Protein AF-A0A535JUW4-F1 (afdb_monomer_lite)

Foldseek 3Di:
DDPLCVDPDPNNPHDPVVVVVCCCVVCVVVVVVCVVVVCPDVPHPVPPPPPPPPPPDPPDPPDDDDDD

Structure (mmCIF, N/CA/C/O backbone):
data_AF-A0A535JUW4-F1
#
_entry.id   AF-A0A535JUW4-F1
#
loop_
_atom_site.group_PDB
_atom_site.id
_atom_site.type_symbol
_atom_site.label_atom_id
_atom_site.label_alt_id
_atom_site.label_comp_id
_atom_site.label_asym_id
_atom_site.label_entity_id
_atom_site.label_seq_id
_atom_site.pdbx_PDB_ins_code
_atom_site.Cartn_x
_atom_site.Cartn_y
_atom_site.Cartn_z
_atom_site.occupancy
_atom_site.B_iso_or_equiv
_atom_site.auth_seq_id
_atom_site.auth_comp_id
_atom_site.auth_asym_id
_atom_site.auth_atom_id
_atom_site.pdbx_PDB_model_num
ATOM 1 N N . TYR A 1 1 ? -12.590 8.427 13.627 1.00 83.94 1 TYR A N 1
ATOM 2 C CA . TYR A 1 1 ? -11.326 7.743 13.970 1.00 83.94 1 TYR A CA 1
ATOM 3 C C . TYR A 1 1 ? -11.670 6.447 14.682 1.00 83.94 1 TYR A C 1
ATOM 5 O O . TYR A 1 1 ? -12.563 6.479 15.519 1.00 83.94 1 TYR A O 1
ATOM 13 N N . SER A 1 2 ? -11.029 5.331 14.321 1.00 94.25 2 SER A N 1
ATOM 14 C CA . SER A 1 2 ? -11.255 4.030 14.962 1.00 94.25 2 SER A CA 1
ATOM 15 C C . SER A 1 2 ? -9.947 3.510 15.551 1.00 94.25 2 SER A C 1
ATOM 17 O O . SER A 1 2 ? -9.031 3.164 14.808 1.00 94.25 2 SER A O 1
ATOM 19 N N . THR A 1 3 ? -9.860 3.467 16.882 1.00 94.69 3 THR A N 1
ATOM 20 C CA . THR A 1 3 ? -8.651 3.031 17.598 1.00 94.69 3 THR A CA 1
ATOM 21 C C . THR A 1 3 ? -8.339 1.555 17.353 1.00 94.69 3 THR A C 1
ATOM 23 O O . THR A 1 3 ? -7.171 1.194 17.243 1.00 94.69 3 THR A O 1
ATOM 26 N N . SER A 1 4 ? -9.360 0.702 17.221 1.00 96.19 4 SER A N 1
ATOM 27 C CA . SER A 1 4 ? -9.175 -0.745 17.033 1.00 96.19 4 SER A CA 1
ATOM 28 C C . SER A 1 4 ? -8.521 -1.106 15.700 1.00 96.19 4 SER A C 1
ATOM 30 O O . SER A 1 4 ? -7.885 -2.143 15.606 1.00 96.19 4 SER A O 1
ATOM 32 N N . LEU A 1 5 ? -8.647 -0.256 14.678 1.00 96.56 5 LEU A N 1
ATOM 33 C CA . LEU A 1 5 ? -8.008 -0.454 13.370 1.00 96.56 5 LEU A CA 1
ATOM 34 C C . LEU A 1 5 ? -6.612 0.180 13.276 1.00 96.56 5 LEU A C 1
ATOM 36 O O . LEU A 1 5 ? -5.926 -0.007 12.279 1.00 96.56 5 LEU A O 1
ATOM 40 N N . ALA A 1 6 ? -6.223 0.988 14.264 1.00 96.81 6 ALA A N 1
ATOM 41 C CA . ALA A 1 6 ? -4.997 1.785 14.229 1.00 96.81 6 ALA A CA 1
ATOM 42 C C . ALA A 1 6 ? -3.957 1.354 15.276 1.00 96.81 6 ALA A C 1
ATOM 44 O O . ALA A 1 6 ? -2.831 1.850 15.264 1.00 96.81 6 ALA A O 1
ATOM 45 N N . THR A 1 7 ? -4.335 0.484 16.214 1.00 96.12 7 THR A N 1
ATOM 46 C CA . THR A 1 7 ? -3.449 -0.009 17.271 1.00 96.12 7 THR A CA 1
ATOM 47 C C . THR A 1 7 ? -2.681 -1.246 16.818 1.00 96.12 7 THR A C 1
ATOM 49 O O . THR A 1 7 ? -3.216 -2.075 16.098 1.00 96.12 7 THR A O 1
ATOM 52 N N . TYR A 1 8 ? -1.454 -1.407 17.311 1.00 93.25 8 TYR A N 1
ATOM 53 C CA . TYR A 1 8 ? -0.689 -2.661 17.217 1.00 93.25 8 TYR A CA 1
ATOM 54 C C . TYR A 1 8 ? -0.811 -3.519 18.487 1.00 93.25 8 TYR A C 1
ATOM 56 O O . TYR A 1 8 ? -0.160 -4.553 18.626 1.00 93.25 8 TYR A O 1
ATOM 64 N N . GLY A 1 9 ? -1.574 -3.035 19.469 1.00 92.31 9 GLY A N 1
ATOM 65 C CA . GLY A 1 9 ? -1.747 -3.678 20.762 1.00 92.31 9 GLY A CA 1
ATOM 66 C C . GLY A 1 9 ? -2.894 -4.684 20.788 1.00 92.31 9 GLY A C 1
ATOM 67 O O . GLY A 1 9 ? -3.461 -5.087 19.775 1.00 92.31 9 GLY A O 1
ATOM 68 N N . LYS A 1 10 ? -3.277 -5.077 22.004 1.00 92.62 10 LYS A N 1
ATOM 69 C CA . LYS A 1 10 ? -4.420 -5.966 22.222 1.00 92.62 10 LYS A CA 1
ATOM 70 C C . LYS A 1 10 ? -5.702 -5.327 21.672 1.00 92.62 10 LYS A C 1
ATOM 72 O O . LYS A 1 10 ? -6.016 -4.191 22.017 1.00 92.62 10 LYS A O 1
ATOM 77 N N . GLY A 1 11 ? -6.452 -6.089 20.876 1.00 92.38 11 GLY A N 1
ATOM 78 C CA . GLY A 1 11 ? -7.677 -5.611 20.229 1.00 92.38 11 GLY A CA 1
ATOM 79 C C . GLY A 1 11 ? -7.467 -4.984 18.848 1.00 92.38 11 GLY A C 1
ATOM 80 O O . GLY A 1 11 ? -8.372 -4.293 18.384 1.00 92.38 11 GLY A O 1
ATOM 81 N N . ASP A 1 12 ? -6.311 -5.213 18.209 1.00 96.69 12 ASP A N 1
ATOM 82 C CA . ASP A 1 12 ? -6.123 -4.934 16.782 1.00 96.69 12 ASP A CA 1
ATOM 83 C C . ASP A 1 12 ? -7.144 -5.727 15.951 1.00 96.69 12 ASP A C 1
ATOM 85 O O . ASP A 1 12 ? -7.253 -6.952 16.057 1.00 96.69 12 ASP A O 1
ATOM 89 N N . ALA A 1 13 ? -7.928 -4.991 15.171 1.00 97.50 13 ALA A N 1
ATOM 90 C CA . ALA A 1 13 ? -8.984 -5.503 14.311 1.00 97.50 13 ALA A CA 1
ATOM 91 C C . ALA A 1 13 ? -8.639 -5.385 12.818 1.00 97.50 13 ALA A C 1
ATOM 93 O O . ALA A 1 13 ? -9.475 -5.716 11.975 1.00 97.50 13 ALA A O 1
ATOM 94 N N . PHE A 1 14 ? -7.455 -4.878 12.470 1.00 96.94 14 PHE A N 1
ATOM 95 C CA . PHE A 1 14 ? -7.043 -4.725 11.083 1.00 96.94 14 PHE A CA 1
ATOM 96 C C . PHE A 1 14 ? -6.612 -6.074 10.486 1.00 96.94 14 PHE A C 1
ATOM 98 O O . PHE A 1 14 ? -5.738 -6.763 11.013 1.00 96.94 14 PHE A O 1
ATOM 105 N N . ASP A 1 15 ? -7.205 -6.457 9.352 1.00 96.75 15 ASP A N 1
ATOM 106 C CA . ASP A 1 15 ? -6.767 -7.645 8.615 1.00 96.75 15 ASP A CA 1
ATOM 107 C C . ASP A 1 15 ? -5.516 -7.333 7.785 1.00 96.75 15 ASP A C 1
ATOM 109 O O . ASP A 1 15 ? -5.581 -6.882 6.638 1.00 96.75 15 ASP A O 1
ATOM 113 N N . HIS A 1 16 ? -4.354 -7.626 8.364 1.00 95.56 16 HIS A N 1
ATOM 114 C CA . HIS A 1 16 ? -3.051 -7.419 7.728 1.00 95.56 16 HIS A CA 1
ATOM 115 C C . HIS A 1 16 ? -2.875 -8.183 6.410 1.00 95.56 16 HIS A C 1
ATOM 117 O O . HIS A 1 16 ? -2.083 -7.758 5.567 1.00 95.56 16 HIS A O 1
ATOM 123 N N . ARG A 1 17 ? -3.619 -9.275 6.179 1.00 96.81 17 ARG A N 1
ATOM 124 C CA . ARG A 1 17 ? -3.511 -10.053 4.932 1.00 96.81 17 ARG A CA 1
ATOM 125 C C . ARG A 1 17 ? -4.074 -9.289 3.737 1.00 96.81 17 ARG A C 1
ATOM 127 O O . ARG A 1 17 ? -3.578 -9.448 2.620 1.00 96.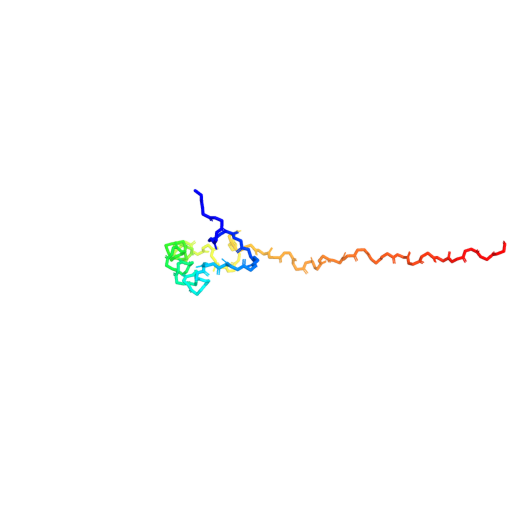81 17 ARG A O 1
ATOM 134 N N . ALA A 1 18 ? -5.063 -8.424 3.962 1.00 96.94 18 ALA A N 1
ATOM 135 C CA . ALA A 1 18 ? -5.633 -7.578 2.917 1.00 96.94 18 ALA A CA 1
ATOM 136 C C . ALA A 1 18 ? -4.601 -6.586 2.341 1.00 96.94 18 ALA A C 1
ATOM 138 O O . ALA A 1 18 ? -4.662 -6.243 1.155 1.00 96.94 18 ALA A O 1
ATOM 139 N N . SER A 1 19 ? -3.606 -6.185 3.141 1.00 97.44 19 SER A N 1
ATOM 140 C CA . SER A 1 19 ? -2.541 -5.262 2.729 1.00 97.44 19 SER A CA 1
ATOM 141 C C . SER A 1 19 ? -1.730 -5.778 1.547 1.00 97.44 19 SER A C 1
ATOM 143 O O . SER A 1 19 ? -1.379 -4.998 0.666 1.00 97.44 19 SER A O 1
ATOM 145 N N . GLU A 1 20 ? -1.450 -7.082 1.475 1.00 97.44 20 GLU A N 1
ATOM 146 C CA . GLU A 1 20 ? -0.672 -7.643 0.365 1.00 97.44 20 GLU A CA 1
ATOM 147 C C . GLU A 1 20 ? -1.365 -7.425 -0.982 1.00 97.44 20 GLU A C 1
ATOM 149 O O . GLU A 1 20 ? -0.741 -6.988 -1.952 1.00 97.44 20 GLU A O 1
ATOM 154 N N . GLY A 1 21 ? -2.665 -7.727 -1.039 1.00 97.50 21 GLY A N 1
ATOM 155 C CA . GLY A 1 21 ? -3.479 -7.538 -2.236 1.00 97.50 21 GLY A CA 1
ATOM 156 C C . GLY A 1 21 ? -3.570 -6.064 -2.609 1.00 97.50 21 GLY A C 1
ATOM 157 O O . GLY A 1 21 ? -3.335 -5.708 -3.765 1.00 97.50 21 GLY A O 1
ATOM 158 N N . PHE A 1 22 ? -3.819 -5.207 -1.617 1.00 97.69 22 PHE A N 1
ATOM 159 C CA . PHE A 1 22 ? -3.870 -3.764 -1.813 1.00 97.69 22 PHE A CA 1
ATOM 160 C C . PHE A 1 22 ? -2.555 -3.213 -2.381 1.00 97.69 22 PHE A C 1
ATOM 162 O O . PHE A 1 22 ? -2.569 -2.594 -3.441 1.00 97.69 22 PHE A O 1
ATOM 169 N N . ILE A 1 23 ? -1.409 -3.493 -1.751 1.00 96.94 23 ILE A N 1
ATOM 170 C CA . ILE A 1 23 ? -0.089 -3.010 -2.199 1.00 96.94 23 ILE A CA 1
ATOM 171 C C . ILE A 1 23 ? 0.223 -3.517 -3.614 1.00 96.94 23 ILE A C 1
ATOM 173 O O . ILE A 1 23 ? 0.748 -2.776 -4.455 1.00 96.94 23 ILE A O 1
ATOM 177 N N . ARG A 1 24 ? -0.124 -4.777 -3.915 1.00 96.38 24 ARG A N 1
ATOM 178 C CA . ARG A 1 24 ? 0.047 -5.343 -5.258 1.00 96.38 24 ARG A CA 1
ATOM 179 C C . ARG A 1 24 ? -0.794 -4.587 -6.283 1.00 96.38 24 ARG A C 1
ATOM 181 O O . ARG A 1 24 ? -0.225 -4.134 -7.272 1.00 96.38 24 ARG A O 1
ATOM 188 N N . VAL A 1 25 ? -2.098 -4.433 -6.077 1.00 97.25 25 VAL A N 1
ATOM 189 C CA . VAL A 1 25 ? -2.990 -3.807 -7.069 1.00 97.25 25 VAL A CA 1
ATOM 190 C C . VAL A 1 25 ? -2.722 -2.310 -7.187 1.00 97.25 25 VAL A C 1
ATOM 192 O O . VAL A 1 25 ? -2.506 -1.812 -8.289 1.00 97.25 25 VAL A O 1
ATOM 195 N N . PHE A 1 26 ? -2.652 -1.602 -6.062 1.00 97.25 26 PHE A N 1
ATOM 196 C CA . PHE A 1 26 ? -2.430 -0.159 -6.029 1.00 97.25 26 PHE A CA 1
ATOM 197 C C . PHE A 1 26 ? -1.082 0.233 -6.652 1.00 97.25 26 PHE A C 1
ATOM 199 O O . PHE A 1 26 ? -0.992 1.216 -7.380 1.00 97.25 26 PHE A O 1
ATOM 206 N N . GLY A 1 27 ? -0.034 -0.571 -6.440 1.00 95.56 27 GLY A N 1
ATOM 207 C CA . GLY A 1 27 ? 1.280 -0.348 -7.048 1.00 95.56 27 GLY A CA 1
ATOM 208 C C . GLY A 1 27 ? 1.423 -0.846 -8.491 1.00 95.56 27 GLY A C 1
ATOM 209 O O . GLY A 1 27 ? 2.490 -0.678 -9.082 1.00 95.56 27 GLY A O 1
ATOM 210 N N . LEU A 1 28 ? 0.407 -1.497 -9.068 1.00 95.81 28 LEU A N 1
ATOM 211 C CA . LEU A 1 28 ? 0.512 -2.098 -10.401 1.00 95.81 28 LEU A CA 1
ATOM 212 C C . LEU A 1 28 ? 0.779 -1.064 -11.512 1.00 95.81 28 LEU A C 1
ATOM 214 O O . LEU A 1 28 ? 1.711 -1.303 -12.282 1.00 95.81 28 LEU A O 1
ATOM 218 N N . PRO A 1 29 ? 0.072 0.085 -11.594 1.00 93.50 29 PRO A N 1
ATOM 219 C CA . PRO A 1 29 ? 0.333 1.081 -12.634 1.00 93.50 29 PRO A CA 1
ATOM 220 C C . PRO A 1 29 ? 1.761 1.632 -12.576 1.00 93.50 29 PRO A C 1
ATOM 222 O O . PRO A 1 29 ? 2.408 1.757 -13.612 1.00 93.50 29 PRO A O 1
ATOM 225 N N . LEU A 1 30 ? 2.283 1.873 -11.367 1.00 90.81 30 LEU A N 1
ATOM 226 C CA . LEU A 1 30 ? 3.653 2.349 -11.163 1.00 90.81 30 LEU A CA 1
ATOM 227 C C . LEU A 1 30 ? 4.685 1.336 -11.673 1.00 90.81 30 LEU A C 1
ATOM 229 O O . LEU A 1 30 ? 5.620 1.708 -12.378 1.00 90.81 30 LEU A O 1
ATOM 233 N N . ARG A 1 31 ? 4.502 0.043 -11.374 1.00 89.31 31 ARG A N 1
ATOM 234 C CA . ARG A 1 31 ? 5.388 -1.015 -11.893 1.00 89.31 31 ARG A CA 1
ATOM 235 C C . ARG A 1 31 ? 5.305 -1.141 -13.412 1.00 89.31 31 ARG A C 1
ATOM 237 O O . ARG A 1 31 ? 6.329 -1.352 -14.058 1.00 89.31 31 ARG A O 1
ATOM 244 N N . THR A 1 32 ? 4.107 -1.008 -13.981 1.00 91.06 32 THR A N 1
ATOM 245 C CA . THR A 1 32 ? 3.916 -1.002 -15.437 1.00 91.06 32 THR A CA 1
ATOM 246 C C . THR A 1 32 ? 4.649 0.172 -16.074 1.00 91.06 32 THR A C 1
ATOM 248 O O . THR A 1 32 ? 5.415 -0.038 -17.009 1.00 91.06 32 THR A O 1
ATOM 251 N N . GLN A 1 33 ? 4.488 1.383 -15.539 1.00 88.50 33 GLN A N 1
ATOM 252 C CA . GLN A 1 33 ? 5.207 2.562 -16.014 1.00 88.50 33 GLN A CA 1
ATOM 253 C C . GLN A 1 33 ? 6.723 2.365 -15.922 1.00 88.50 33 GLN A C 1
ATOM 255 O O . GLN A 1 33 ? 7.425 2.610 -16.901 1.00 88.50 33 GLN A O 1
ATOM 260 N N . ALA A 1 34 ? 7.221 1.875 -14.784 1.00 86.75 34 ALA A N 1
ATOM 261 C CA . ALA A 1 34 ? 8.646 1.649 -14.584 1.00 86.75 34 ALA A CA 1
ATOM 262 C C . ALA A 1 34 ? 9.229 0.648 -15.590 1.00 86.75 34 ALA A C 1
ATOM 264 O O . ALA A 1 34 ? 10.321 0.866 -16.113 1.00 86.75 34 ALA A O 1
ATOM 265 N N . ARG A 1 35 ? 8.477 -0.410 -15.921 1.00 83.44 35 ARG A N 1
ATOM 266 C CA . ARG A 1 35 ? 8.852 -1.368 -16.968 1.00 83.44 35 ARG A CA 1
ATOM 267 C C . ARG A 1 35 ? 8.862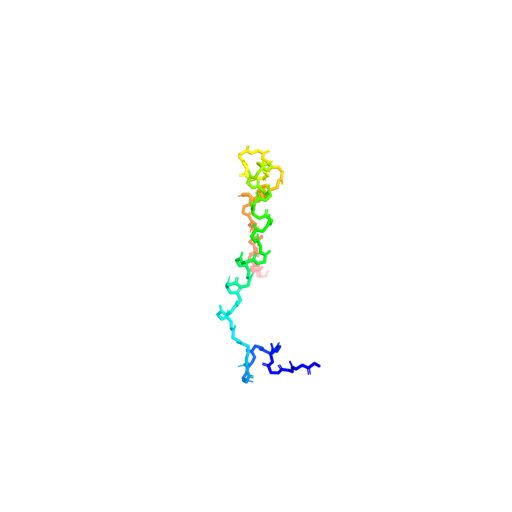 -0.723 -18.356 1.00 83.44 35 ARG A C 1
ATOM 269 O O . ARG A 1 35 ? 9.823 -0.914 -19.090 1.00 83.44 35 ARG A O 1
ATOM 276 N N . THR A 1 36 ? 7.819 0.027 -18.712 1.00 84.94 36 THR A N 1
ATOM 277 C CA . THR A 1 36 ? 7.697 0.668 -20.035 1.00 84.94 36 THR A CA 1
ATOM 278 C C . THR A 1 36 ? 8.772 1.726 -20.264 1.00 84.94 36 THR A C 1
ATOM 280 O O . THR A 1 36 ? 9.301 1.840 -21.363 1.00 84.94 36 THR A O 1
ATOM 283 N N . GLN A 1 37 ? 9.104 2.496 -19.230 1.00 86.19 37 GLN A N 1
ATOM 284 C CA . GLN A 1 37 ? 10.080 3.584 -19.303 1.00 86.19 37 GLN A CA 1
ATOM 285 C C . GLN A 1 37 ? 11.515 3.123 -19.000 1.00 86.19 37 GLN A C 1
ATOM 287 O O . GLN A 1 37 ? 12.401 3.964 -18.897 1.00 86.19 37 GLN A O 1
ATOM 292 N N . ALA A 1 38 ? 11.744 1.813 -18.823 1.00 69.12 38 ALA A N 1
ATOM 293 C CA . ALA A 1 38 ? 13.017 1.247 -18.367 1.00 69.12 38 ALA A CA 1
ATOM 294 C C . ALA A 1 38 ? 13.592 1.960 -17.123 1.00 69.12 38 ALA A C 1
ATOM 296 O O . ALA A 1 38 ? 14.802 2.000 -16.922 1.00 69.12 38 ALA A O 1
ATOM 297 N N . LEU A 1 39 ? 12.719 2.494 -16.257 1.00 64.19 39 LEU A N 1
ATOM 298 C CA . LEU A 1 39 ? 13.111 3.156 -15.009 1.00 64.19 39 LEU A CA 1
ATOM 299 C C . LEU A 1 39 ? 13.778 2.186 -14.025 1.00 64.19 39 LEU A C 1
ATOM 301 O O . LEU A 1 39 ? 14.384 2.644 -13.065 1.00 64.19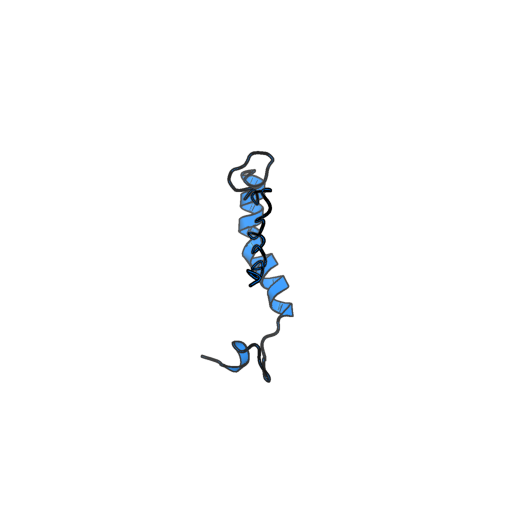 39 LEU A O 1
ATOM 305 N N . TRP A 1 40 ? 13.653 0.873 -14.254 1.00 61.06 40 TRP A N 1
ATOM 306 C CA . TRP A 1 40 ? 14.310 -0.197 -13.498 1.00 61.06 40 TRP A CA 1
ATOM 307 C C . TRP A 1 40 ? 15.158 -1.084 -14.423 1.00 61.06 40 TRP A C 1
ATOM 309 O O . TRP A 1 40 ? 14.868 -2.268 -14.610 1.00 61.06 40 TRP A O 1
ATOM 319 N N . GLY A 1 41 ? 16.179 -0.485 -15.033 1.00 62.81 41 GLY A N 1
ATOM 320 C CA . GLY A 1 41 ? 17.240 -1.150 -15.791 1.00 62.81 41 GLY A CA 1
ATOM 321 C C . GLY A 1 41 ? 18.617 -0.935 -15.151 1.00 62.81 41 GLY A C 1
ATOM 322 O O . GLY A 1 41 ? 18.773 -0.166 -14.200 1.00 62.81 41 GLY A O 1
ATOM 323 N N . GLU A 1 42 ? 19.641 -1.620 -15.664 1.00 60.88 42 GLU A N 1
ATOM 324 C CA . GLU A 1 42 ? 21.029 -1.309 -15.305 1.00 60.88 42 GLU A CA 1
ATOM 325 C C . GLU A 1 42 ? 21.338 0.136 -15.745 1.00 60.88 42 GLU A C 1
ATOM 327 O O . GLU A 1 42 ? 21.264 0.450 -16.931 1.00 60.88 42 GLU A O 1
ATOM 332 N N . GLY A 1 43 ? 21.619 1.027 -14.786 1.00 60.22 43 GLY A N 1
ATOM 333 C CA . GLY A 1 43 ? 21.936 2.438 -15.045 1.00 60.22 43 GLY A CA 1
ATOM 334 C C . GLY A 1 43 ? 20.760 3.427 -15.025 1.00 60.22 43 GLY A C 1
ATOM 335 O O . GLY A 1 43 ? 20.963 4.594 -15.349 1.00 60.22 43 GLY A O 1
ATOM 336 N N . SER A 1 44 ? 19.542 3.018 -14.650 1.00 61.75 44 SER A N 1
ATOM 337 C CA . SER A 1 44 ? 18.419 3.955 -14.475 1.00 61.75 44 SER A CA 1
ATOM 338 C C . SER A 1 44 ? 18.419 4.615 -13.089 1.00 61.75 44 SER A C 1
ATOM 340 O O . SER A 1 44 ? 18.434 3.915 -12.086 1.00 61.75 44 SER A O 1
ATOM 342 N N . GLU A 1 45 ? 18.287 5.944 -13.019 1.00 56.66 45 GLU A N 1
ATOM 343 C CA . GLU A 1 45 ? 18.234 6.752 -11.773 1.00 56.66 45 GLU A CA 1
ATOM 344 C C . GLU A 1 45 ? 17.146 6.319 -10.764 1.00 56.66 45 GLU A C 1
ATOM 346 O O . GLU A 1 45 ? 17.250 6.573 -9.567 1.00 56.66 45 GLU A O 1
ATOM 351 N N . ALA A 1 46 ? 16.081 5.657 -11.229 1.00 56.53 46 ALA A N 1
ATOM 352 C CA . ALA A 1 46 ? 15.015 5.122 -10.377 1.00 56.53 46 ALA A CA 1
ATOM 353 C C . ALA A 1 46 ? 15.324 3.724 -9.804 1.00 56.53 46 ALA A C 1
ATOM 355 O O . ALA A 1 46 ? 14.589 3.230 -8.940 1.00 56.53 46 ALA A O 1
ATOM 356 N N . SER A 1 47 ? 16.428 3.108 -10.228 1.00 58.50 47 SER A N 1
ATOM 357 C CA . SER A 1 47 ? 17.111 2.068 -9.468 1.00 58.50 47 SER A CA 1
ATOM 358 C C . SER A 1 47 ? 17.763 2.782 -8.295 1.00 58.50 47 SER A C 1
ATOM 360 O O . SER A 1 47 ? 18.876 3.280 -8.406 1.00 58.50 47 SER A O 1
ATOM 362 N N . LEU A 1 48 ? 17.032 2.910 -7.185 1.00 60.72 48 LEU A N 1
ATOM 363 C CA . LEU A 1 48 ? 17.585 3.368 -5.915 1.00 60.72 48 LEU A CA 1
ATOM 364 C C . LEU A 1 48 ? 18.693 2.389 -5.519 1.00 60.72 48 LEU A C 1
ATOM 366 O O . LEU A 1 48 ? 18.441 1.415 -4.805 1.00 60.72 48 LEU A O 1
ATOM 370 N N . ASP A 1 49 ? 19.900 2.613 -6.032 1.00 57.72 49 ASP A N 1
ATOM 371 C CA . ASP A 1 49 ? 21.101 1.923 -5.615 1.00 57.72 49 ASP A CA 1
ATOM 372 C C . ASP A 1 49 ? 21.196 2.137 -4.112 1.00 57.72 49 ASP A C 1
ATOM 374 O O . ASP A 1 49 ? 21.548 3.214 -3.628 1.00 57.72 49 ASP A O 1
ATOM 378 N N . ILE A 1 50 ? 20.826 1.104 -3.353 1.00 57.12 50 ILE A N 1
ATOM 379 C CA . ILE A 1 50 ? 21.133 1.042 -1.934 1.00 57.12 50 ILE A CA 1
ATOM 380 C C . ILE A 1 50 ? 22.647 1.223 -1.894 1.00 57.12 50 ILE A C 1
ATOM 382 O O . ILE A 1 50 ? 23.347 0.373 -2.461 1.00 57.12 50 ILE A O 1
ATOM 386 N N . PRO A 1 51 ? 23.181 2.307 -1.299 1.00 54.44 51 PRO A N 1
ATOM 387 C CA . PRO A 1 51 ? 24.614 2.498 -1.265 1.00 54.44 51 PRO A CA 1
ATOM 388 C C . PRO A 1 51 ? 25.212 1.245 -0.630 1.00 54.44 51 PRO A C 1
ATOM 390 O O . PRO A 1 51 ? 25.036 0.986 0.558 1.00 54.44 51 PRO A O 1
ATOM 393 N N . ARG A 1 52 ? 25.927 0.445 -1.436 1.00 60.19 52 ARG A N 1
ATOM 394 C CA . ARG A 1 52 ? 26.622 -0.782 -1.000 1.00 60.19 52 ARG A CA 1
ATOM 395 C C . ARG A 1 52 ? 27.678 -0.500 0.067 1.00 60.19 52 ARG A C 1
ATOM 397 O O . ARG A 1 52 ? 28.286 -1.420 0.609 1.00 60.19 52 ARG A O 1
ATOM 404 N N . LYS A 1 53 ? 27.904 0.775 0.388 1.00 59.28 53 LYS A N 1
ATOM 405 C CA . LYS A 1 53 ? 28.629 1.166 1.578 1.00 59.28 53 LYS A CA 1
ATOM 406 C C . LYS A 1 53 ? 27.779 0.799 2.788 1.00 59.28 53 LYS A C 1
ATOM 408 O O . LYS A 1 53 ? 26.914 1.562 3.209 1.00 59.28 53 LYS A O 1
ATOM 413 N N . ALA A 1 54 ? 28.061 -0.382 3.336 1.00 57.72 54 ALA A N 1
ATOM 414 C CA . ALA A 1 54 ? 27.578 -0.795 4.640 1.00 57.72 54 ALA A CA 1
ATOM 415 C C . ALA A 1 54 ? 27.690 0.398 5.595 1.00 57.72 54 ALA A C 1
ATOM 417 O O . ALA A 1 54 ? 28.779 0.959 5.767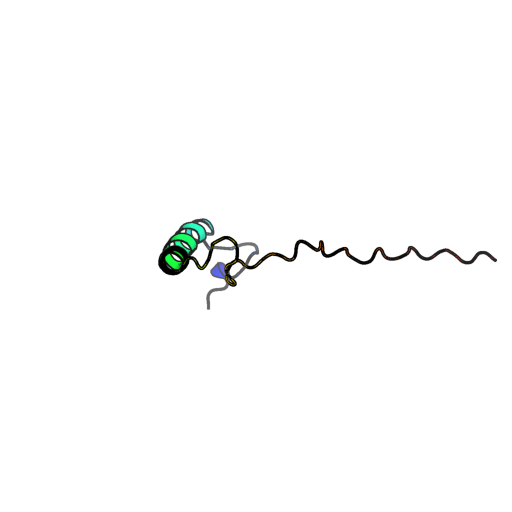 1.00 57.72 54 ALA A O 1
ATOM 418 N N . LEU A 1 55 ? 26.564 0.808 6.180 1.00 59.59 55 LEU A N 1
ATOM 419 C CA . LEU A 1 55 ? 26.540 1.740 7.297 1.00 59.59 55 LEU A CA 1
ATOM 420 C C . LEU A 1 55 ? 27.248 1.043 8.465 1.00 59.59 55 LEU A C 1
ATOM 422 O O . LEU A 1 55 ? 26.622 0.418 9.316 1.00 59.59 55 LEU A O 1
ATOM 426 N N . SER A 1 56 ? 28.581 1.067 8.461 1.00 61.56 56 SER A N 1
ATOM 427 C CA . SER A 1 56 ? 29.380 0.601 9.581 1.00 61.56 56 SER A CA 1
ATOM 428 C C . SER A 1 56 ? 29.109 1.563 10.721 1.00 61.56 56 SER A C 1
ATOM 430 O O . SER A 1 56 ? 29.602 2.692 10.714 1.00 61.56 56 SER A O 1
ATOM 432 N N . ALA A 1 57 ? 28.338 1.108 11.706 1.00 60.25 57 ALA A N 1
ATOM 433 C CA . ALA A 1 57 ? 28.255 1.785 12.986 1.00 60.25 57 ALA A CA 1
ATOM 434 C C . ALA A 1 57 ? 29.689 2.030 13.497 1.00 60.25 57 ALA A C 1
ATOM 436 O O . ALA A 1 57 ? 30.524 1.117 13.421 1.00 60.25 57 ALA A O 1
ATOM 437 N N . PRO A 1 58 ? 30.026 3.240 13.977 1.00 57.50 58 PRO A N 1
ATOM 438 C CA . PRO A 1 58 ? 31.314 3.457 14.610 1.00 57.50 58 PRO A CA 1
ATOM 439 C C . PRO A 1 58 ? 31.406 2.495 15.795 1.00 57.50 58 PRO A C 1
ATOM 441 O O . PRO A 1 58 ? 30.584 2.549 16.710 1.00 57.50 58 PRO A O 1
ATOM 444 N N . LYS A 1 59 ? 32.385 1.579 15.770 1.00 59.41 59 LYS A N 1
ATOM 445 C CA . LYS A 1 59 ? 32.713 0.769 16.945 1.00 59.41 59 LYS A CA 1
ATOM 446 C C . LYS A 1 59 ? 33.058 1.752 18.054 1.00 59.41 59 LYS A C 1
ATOM 448 O O . LYS A 1 59 ? 34.075 2.439 17.973 1.00 59.41 59 LYS A O 1
ATOM 453 N N . THR A 1 60 ? 32.202 1.846 19.063 1.00 58.44 60 THR A N 1
ATOM 454 C CA . THR A 1 60 ? 32.520 2.570 20.285 1.00 58.44 60 THR A CA 1
ATOM 455 C C . THR A 1 60 ? 33.778 1.924 20.854 1.00 58.44 60 THR A C 1
ATOM 457 O O . THR A 1 60 ? 33.802 0.742 21.199 1.00 58.44 60 THR A O 1
ATOM 460 N N . SER A 1 61 ? 34.881 2.670 20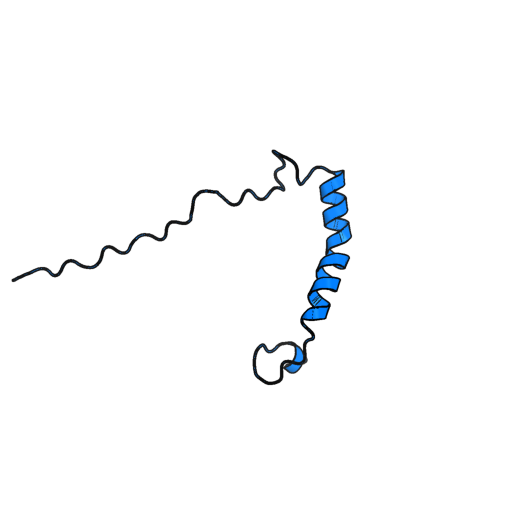.861 1.00 58.31 61 SER A N 1
ATOM 461 C CA . SER A 1 61 ? 36.095 2.239 21.533 1.00 58.31 61 SER A CA 1
ATOM 462 C C . SER A 1 61 ? 35.760 2.122 23.016 1.00 58.31 61 SER A C 1
ATOM 464 O O . SER A 1 61 ? 35.516 3.110 23.708 1.00 58.31 61 SER A O 1
ATOM 466 N N . ALA A 1 62 ? 35.668 0.881 23.493 1.00 58.19 62 ALA A N 1
ATOM 467 C CA . ALA A 1 62 ? 35.480 0.586 24.898 1.00 58.19 62 ALA A CA 1
ATOM 468 C C . ALA A 1 62 ? 36.558 1.328 25.703 1.00 58.19 62 ALA A C 1
ATOM 470 O O . ALA A 1 62 ? 37.760 1.191 25.465 1.00 58.19 62 ALA A O 1
ATOM 471 N N . LYS A 1 63 ? 36.083 2.166 26.625 1.00 60.41 63 LYS A N 1
ATOM 472 C CA . LYS A 1 63 ? 36.851 2.989 27.559 1.00 60.41 63 LYS A CA 1
ATOM 473 C C . LYS A 1 63 ? 37.951 2.137 28.209 1.00 60.41 63 LYS A C 1
ATOM 475 O O . LYS A 1 63 ? 37.662 1.240 28.995 1.00 60.41 63 LYS A O 1
ATOM 480 N N . LYS A 1 64 ? 39.219 2.418 27.896 1.00 55.88 64 LYS A N 1
AT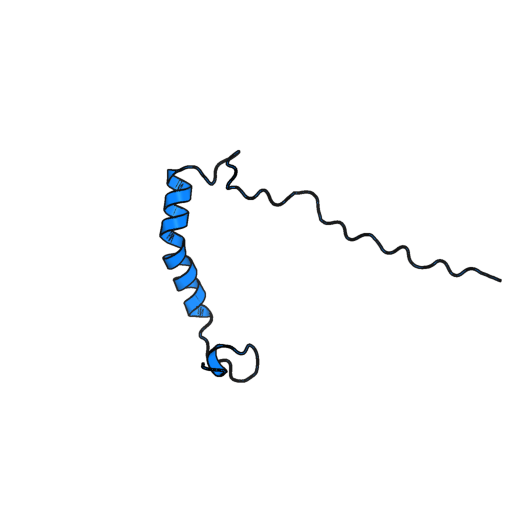OM 481 C CA . LYS A 1 64 ? 40.366 1.820 28.597 1.00 55.88 64 LYS A CA 1
ATOM 482 C C . LYS A 1 64 ? 40.370 2.380 30.030 1.00 55.88 64 LYS A C 1
ATOM 484 O O . LYS A 1 64 ? 40.412 3.606 30.169 1.00 55.88 64 LYS A O 1
ATOM 489 N N . PRO A 1 65 ? 40.315 1.561 31.096 1.00 53.59 65 PRO A N 1
ATOM 490 C CA . PRO A 1 65 ? 40.422 2.089 32.448 1.00 53.59 65 PRO A CA 1
ATOM 491 C C . PRO A 1 65 ? 41.852 2.607 32.639 1.00 53.59 65 PRO A C 1
ATOM 493 O O . PRO A 1 65 ? 42.820 1.859 32.478 1.00 53.59 65 PRO A O 1
ATOM 496 N N . ARG A 1 66 ? 41.999 3.903 32.936 1.00 54.41 66 ARG A N 1
ATOM 497 C CA . ARG A 1 66 ? 43.282 4.470 33.372 1.00 54.41 66 ARG A CA 1
ATOM 498 C C . ARG A 1 66 ? 43.600 3.845 34.733 1.00 54.41 66 ARG A C 1
ATOM 500 O O . ARG A 1 66 ? 42.839 4.016 35.680 1.00 54.41 66 ARG A O 1
ATOM 507 N N . LYS A 1 67 ? 44.674 3.054 34.791 1.00 51.81 67 LYS A N 1
ATOM 508 C CA . LYS A 1 67 ? 45.231 2.509 36.032 1.00 51.81 67 LYS A CA 1
ATOM 509 C C . LYS A 1 67 ? 46.041 3.592 36.752 1.00 51.81 67 LYS A C 1
ATOM 511 O O . LYS A 1 67 ? 46.890 4.190 36.101 1.00 51.81 67 LYS A O 1
ATOM 516 N N . LYS A 1 68 ? 45.811 3.646 38.070 1.00 46.12 68 LYS A N 1
ATOM 517 C CA . LYS A 1 68 ? 46.580 4.256 39.172 1.00 46.12 68 LYS A CA 1
ATOM 518 C C . LYS A 1 68 ? 46.749 5.771 39.155 1.00 46.12 68 LYS A C 1
ATOM 520 O O . LYS A 1 68 ? 47.387 6.298 38.226 1.00 46.12 68 LYS A O 1
#

pLDDT: mean 77.71, std 18.03, range [46.12, 97.69]

Radius of gyration: 23.02 Å; chains: 1; bounding box: 58×18×59 Å

Sequence (68 aa):
YSTSLATYGKGDAFDHRASEGFIRVFGLPLRTQARTQALWGEGSEASLDIPRKALSAPKTSAKKPRKK

Secondary structure (DSSP, 8-state):
--GGGT-SSTT----HHHHHHHHHHHTHHHHHHHHHTTTTSTT-TTS----SS---------------